Protein AF-0000000074474432 (afdb_homodimer)

Radius of gyration: 18.06 Å; Cα contacts (8 Å, |Δi|>4): 229; chains: 2; bounding box: 30×46×54 Å

InterPro domains:
  IPR006442 Type II toxin-antitoxin system, antitoxin Phd/YefM [PF02604] (1-73)
  IPR036165 YefM-like superfamily [SSF143120] (1-80)
  IPR051405 phD/YefM antitoxin [PTHR33713] (1-78)

Sequence (168 aa):
MDAITTNQAKSNLDGLVDQVIDNMQPTILCNENGNKAVLISLNEFSAWQETMYLLSNPVNSGRLIASIQSAESGKVFEKSLIEEMDAITTNQAKSNLDGLVDQVIDNMQPTILCNENGNKAVLISLNEFSAWQETMYLLSNPVNSGRLIASIQSAESGKVFEKSLIEE

Structure (mmCIF, N/CA/C/O backbone):
data_AF-0000000074474432-model_v1
#
loop_
_entity.id
_entity.type
_entity.pdbx_description
1 polymer Antitoxin
#
loop_
_atom_site.group_PDB
_atom_site.id
_atom_site.type_symbol
_atom_site.label_atom_id
_atom_site.label_alt_id
_atom_site.label_comp_id
_atom_site.label_asym_id
_atom_site.label_entity_id
_atom_site.label_seq_id
_atom_site.pdbx_PDB_ins_code
_atom_site.Cartn_x
_atom_site.Cartn_y
_atom_site.Cartn_z
_atom_site.occupancy
_atom_site.B_iso_or_equiv
_atom_site.auth_seq_id
_atom_site.auth_comp_id
_atom_site.auth_asym_id
_atom_site.auth_atom_id
_atom_site.pdbx_PDB_model_num
ATOM 1 N N . MET A 1 1 ? -2.443 -3.984 12.508 1 81.5 1 MET A N 1
ATOM 2 C CA . MET A 1 1 ? -2.371 -2.738 11.758 1 81.5 1 MET A CA 1
ATOM 3 C C . MET A 1 1 ? -2.971 -1.583 12.555 1 81.5 1 MET A C 1
ATOM 5 O O . MET A 1 1 ? -4.023 -1.735 13.18 1 81.5 1 MET A O 1
ATOM 9 N N . ASP A 1 2 ? -2.234 -0.417 12.688 1 89.62 2 ASP A N 1
ATOM 10 C CA . ASP A 1 2 ? -2.697 0.74 13.453 1 89.62 2 ASP A CA 1
ATOM 11 C C . ASP A 1 2 ? -3.562 1.655 12.586 1 89.62 2 ASP A C 1
ATOM 13 O O . ASP A 1 2 ? -3.398 1.703 11.367 1 89.62 2 ASP A O 1
ATOM 17 N N . ALA A 1 3 ? -4.551 2.254 13.312 1 95.56 3 ALA A N 1
ATOM 18 C CA . ALA A 1 3 ? -5.402 3.225 12.633 1 95.56 3 ALA A CA 1
ATOM 19 C C . ALA A 1 3 ? -5.379 4.574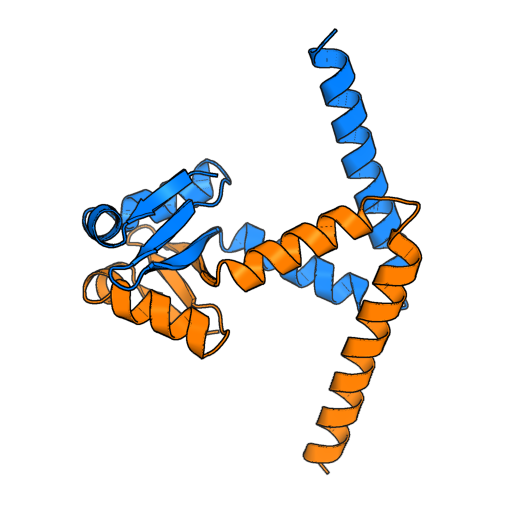 13.344 1 95.56 3 ALA A C 1
ATOM 21 O O . ALA A 1 3 ? -5.43 4.629 14.578 1 95.56 3 ALA A O 1
ATOM 22 N N . ILE A 1 4 ? -5.227 5.625 12.562 1 97 4 ILE A N 1
ATOM 23 C CA . ILE A 1 4 ? -5.258 6.973 13.125 1 97 4 ILE A CA 1
ATOM 24 C C . ILE A 1 4 ? -6.035 7.902 12.195 1 97 4 ILE A C 1
ATOM 26 O O . ILE A 1 4 ? -6.25 7.578 11.031 1 97 4 ILE A O 1
ATOM 30 N N . THR A 1 5 ? -6.504 8.984 12.773 1 97.62 5 THR A N 1
ATOM 31 C CA . THR A 1 5 ? -7.203 9.961 11.938 1 97.62 5 THR A CA 1
ATOM 32 C C . THR A 1 5 ? -6.207 10.844 11.195 1 97.62 5 THR A C 1
ATOM 34 O O . THR A 1 5 ? -5.062 11 11.633 1 97.62 5 THR A O 1
ATOM 37 N N . THR A 1 6 ? -6.676 11.406 10.148 1 97.62 6 THR A N 1
ATOM 38 C CA . THR A 1 6 ? -5.832 12.359 9.438 1 97.62 6 THR A CA 1
ATOM 39 C C . THR A 1 6 ? -5.469 13.531 10.336 1 97.62 6 THR A C 1
ATOM 41 O O . THR A 1 6 ? -4.352 14.047 10.273 1 97.62 6 THR A O 1
ATOM 44 N N . ASN A 1 7 ? -6.398 13.914 11.141 1 95.44 7 ASN A N 1
ATOM 45 C CA . ASN A 1 7 ? -6.137 15.016 12.062 1 95.44 7 ASN A CA 1
ATOM 46 C C . ASN A 1 7 ? -4.98 14.695 13 1 95.44 7 ASN A C 1
ATOM 48 O O . ASN A 1 7 ? -4.141 15.555 13.273 1 95.44 7 ASN A O 1
ATOM 52 N N . GLN A 1 8 ? -4.93 13.562 13.523 1 96.44 8 GLN A N 1
ATOM 53 C CA . GLN A 1 8 ? -3.834 13.117 14.383 1 96.44 8 GLN A CA 1
ATOM 54 C C . GLN A 1 8 ? -2.529 13.016 13.594 1 96.44 8 GLN A C 1
ATOM 56 O O . GLN A 1 8 ? -1.47 13.406 14.094 1 96.44 8 GLN A O 1
ATOM 61 N N . ALA A 1 9 ? -2.623 12.539 12.43 1 97.56 9 ALA A N 1
ATOM 62 C CA . ALA A 1 9 ? -1.439 12.312 11.609 1 97.56 9 ALA A CA 1
ATOM 63 C C . ALA A 1 9 ? -0.796 13.641 11.195 1 97.56 9 ALA A C 1
ATOM 65 O O . ALA A 1 9 ? 0.429 13.727 11.086 1 97.56 9 ALA A O 1
ATOM 66 N N . LYS A 1 10 ? -1.644 14.617 10.969 1 96.19 10 LYS A N 1
ATOM 67 C CA . LYS A 1 10 ? -1.164 15.914 10.5 1 96.19 10 LYS A CA 1
ATOM 68 C C . LYS A 1 10 ? -0.168 16.516 11.484 1 96.19 10 LYS A C 1
ATOM 70 O O . LYS A 1 10 ? 0.753 17.234 11.086 1 96.19 10 LYS A O 1
ATOM 75 N N . SER A 1 11 ? -0.355 16.219 12.656 1 94.56 11 SER A N 1
ATOM 76 C CA . SER A 1 11 ? 0.503 16.797 13.688 1 94.56 11 SER A CA 1
ATOM 77 C C . SER A 1 11 ? 1.932 16.266 13.57 1 94.56 11 SER A C 1
ATOM 79 O O . SER A 1 11 ? 2.879 16.953 13.984 1 94.56 11 SER A O 1
ATOM 81 N N . ASN A 1 12 ? 2.078 15.086 13.062 1 95.25 12 ASN A N 1
ATOM 82 C CA . ASN A 1 12 ? 3.41 14.516 12.898 1 95.25 12 ASN A CA 1
ATOM 83 C C . ASN A 1 12 ? 3.445 13.484 11.781 1 95.25 12 ASN A C 1
ATOM 85 O O . ASN A 1 12 ? 3.773 12.32 12.008 1 95.25 12 ASN A O 1
ATOM 89 N N . LEU A 1 13 ? 3.291 14.008 10.648 1 97.69 13 LEU A N 1
ATOM 90 C CA . LEU A 1 13 ? 3.285 13.133 9.477 1 97.69 13 LEU A CA 1
ATOM 91 C C . LEU A 1 13 ? 4.691 12.641 9.164 1 97.69 13 LEU A C 1
ATOM 93 O O . LEU A 1 13 ? 4.871 11.5 8.719 1 97.69 13 LEU A O 1
ATOM 97 N N . ASP A 1 14 ? 5.703 13.453 9.453 1 97.38 14 ASP A N 1
ATOM 98 C CA . ASP A 1 14 ? 7.09 13.055 9.242 1 97.38 14 ASP A CA 1
ATOM 99 C C . ASP A 1 14 ? 7.438 11.82 10.086 1 97.38 14 ASP A C 1
ATOM 101 O O . ASP A 1 14 ? 8.008 10.859 9.57 1 97.38 14 ASP A O 1
ATOM 105 N N . GLY A 1 15 ? 7.066 11.961 11.328 1 96.88 15 GLY A N 1
ATOM 106 C CA . GLY A 1 15 ? 7.32 10.844 12.234 1 96.88 15 GLY A CA 1
ATOM 107 C C . GLY A 1 15 ? 6.566 9.586 11.852 1 96.88 15 GLY A C 1
ATOM 108 O O . GLY A 1 15 ? 7.082 8.477 12.016 1 96.88 15 GLY A O 1
ATOM 109 N N . LEU A 1 16 ? 5.371 9.773 11.375 1 97.25 16 LEU A N 1
ATOM 110 C CA . LEU A 1 16 ? 4.562 8.633 10.961 1 97.25 16 LEU A CA 1
ATOM 111 C C . LEU A 1 16 ? 5.211 7.902 9.789 1 97.25 16 LEU A C 1
ATOM 113 O O . LEU A 1 16 ? 5.234 6.672 9.758 1 97.25 16 LEU A O 1
ATOM 117 N N . VAL A 1 17 ? 5.73 8.641 8.828 1 97.94 17 VAL A N 1
ATOM 118 C CA . VAL A 1 17 ? 6.438 8.055 7.691 1 97.94 17 VAL A CA 1
ATOM 119 C C . VAL A 1 17 ? 7.629 7.242 8.195 1 97.94 17 VAL A C 1
ATOM 121 O O . VAL A 1 17 ? 7.82 6.098 7.777 1 97.94 17 VAL A O 1
ATOM 124 N N . ASP A 1 18 ? 8.367 7.809 9.094 1 97.81 18 ASP A N 1
ATOM 125 C CA . ASP A 1 18 ? 9.5 7.086 9.68 1 97.81 18 ASP A CA 1
ATOM 126 C C . ASP A 1 18 ? 9.031 5.805 10.367 1 97.81 18 ASP A C 1
ATOM 128 O O . ASP A 1 18 ? 9.672 4.758 10.234 1 97.81 18 ASP A O 1
ATOM 132 N N . GLN A 1 19 ? 7.988 5.859 11.078 1 96.56 19 GLN A N 1
ATOM 133 C CA . GLN A 1 19 ? 7.469 4.738 11.859 1 96.56 19 GLN A CA 1
ATOM 134 C C . GLN A 1 19 ? 7.07 3.576 10.953 1 96.56 19 GLN A C 1
ATOM 136 O O . GLN A 1 19 ? 7.406 2.424 11.234 1 96.56 19 GLN A O 1
ATOM 141 N N . VAL A 1 20 ? 6.383 3.879 9.844 1 96.88 20 VAL A N 1
ATOM 142 C CA . VAL A 1 20 ? 5.906 2.812 8.969 1 96.88 20 VAL A CA 1
ATOM 143 C C . VAL A 1 20 ? 7.094 2.137 8.289 1 96.88 20 VAL A C 1
ATOM 145 O O . VAL A 1 20 ? 7.035 0.947 7.965 1 96.88 20 VAL A O 1
ATOM 148 N N . ILE A 1 21 ? 8.141 2.848 8.055 1 96.62 21 ILE A N 1
ATOM 149 C CA . ILE A 1 21 ? 9.336 2.303 7.422 1 96.62 21 ILE A CA 1
ATOM 150 C C . ILE A 1 21 ? 10.133 1.483 8.438 1 96.62 21 ILE A C 1
ATOM 152 O O . ILE A 1 21 ? 10.523 0.348 8.156 1 96.62 21 ILE A O 1
ATOM 156 N N . ASP A 1 22 ? 10.266 2.004 9.578 1 95.31 22 ASP A N 1
ATOM 157 C CA . ASP A 1 22 ? 11.086 1.378 10.609 1 95.31 22 ASP A CA 1
ATOM 158 C C . ASP A 1 22 ? 10.445 0.086 11.117 1 95.31 22 ASP A C 1
ATOM 160 O O . ASP A 1 22 ? 11.141 -0.917 11.312 1 95.31 22 ASP A O 1
ATOM 164 N N . ASN A 1 23 ? 9.164 0.151 11.336 1 92.69 23 ASN A N 1
ATOM 165 C CA . ASN A 1 23 ? 8.469 -1 11.906 1 92.69 23 ASN A CA 1
ATOM 166 C C . ASN A 1 23 ? 7.969 -1.945 10.82 1 92.69 23 ASN A C 1
ATOM 168 O O . ASN A 1 23 ? 7.461 -3.027 11.117 1 92.69 23 ASN A O 1
ATOM 172 N N . MET A 1 24 ? 8.094 -1.496 9.586 1 90.25 24 MET A N 1
ATOM 173 C CA . MET A 1 24 ? 7.613 -2.275 8.445 1 90.25 24 MET A CA 1
ATOM 174 C C . MET A 1 24 ? 6.16 -2.691 8.648 1 90.25 24 MET A C 1
ATOM 176 O O . MET A 1 24 ? 5.801 -3.848 8.414 1 90.25 24 MET A O 1
ATOM 180 N N . GLN A 1 25 ? 5.395 -1.781 9.258 1 93.06 25 GLN A N 1
ATOM 181 C CA . GLN A 1 25 ? 3.979 -2.021 9.516 1 93.06 25 GLN A CA 1
ATOM 182 C C . GLN A 1 25 ? 3.117 -0.902 8.938 1 93.06 25 GLN A C 1
ATOM 184 O O . GLN A 1 25 ? 3.338 0.274 9.234 1 93.06 25 GLN A O 1
ATOM 189 N N . PRO A 1 26 ? 2.098 -1.262 8.211 1 96.56 26 PRO A N 1
ATOM 190 C CA . PRO A 1 26 ? 1.212 -0.251 7.633 1 96.56 26 PRO A CA 1
ATOM 191 C C . PRO A 1 26 ? 0.345 0.445 8.68 1 96.56 26 PRO A C 1
ATOM 193 O O . PRO A 1 26 ? 0.051 -0.136 9.727 1 96.56 26 PRO A O 1
ATOM 196 N N . THR A 1 27 ? -0.025 1.693 8.367 1 97.81 27 THR A N 1
ATOM 197 C CA . THR A 1 27 ? -0.934 2.461 9.211 1 97.81 27 THR A CA 1
ATOM 198 C C . THR A 1 27 ? -2.145 2.934 8.414 1 97.81 27 THR A C 1
ATOM 200 O O . THR A 1 27 ? -1.998 3.449 7.305 1 97.81 27 THR A O 1
ATOM 203 N N . ILE A 1 28 ? -3.318 2.736 9 1 98.19 28 ILE A N 1
ATOM 204 C CA . ILE A 1 28 ? -4.543 3.189 8.344 1 98.19 28 ILE A CA 1
ATOM 205 C C . ILE A 1 28 ? -4.812 4.645 8.711 1 98.19 28 ILE A C 1
ATOM 207 O O . ILE A 1 28 ? -4.734 5.023 9.883 1 98.19 28 ILE A O 1
ATOM 211 N N . LEU A 1 29 ? -5.051 5.426 7.703 1 98.38 29 LEU A N 1
ATOM 212 C CA . LEU A 1 29 ? -5.445 6.816 7.883 1 98.38 29 LEU A CA 1
ATOM 213 C C . LEU A 1 29 ? -6.93 7.004 7.578 1 98.38 29 LEU A C 1
ATOM 215 O O . LEU A 1 29 ? -7.395 6.637 6.496 1 98.38 29 LEU A O 1
ATOM 219 N N . CYS A 1 30 ? -7.629 7.582 8.539 1 98.19 30 CYS A N 1
ATOM 220 C CA . CYS A 1 30 ? -9.047 7.871 8.383 1 98.19 30 CYS A CA 1
ATOM 221 C C . CYS A 1 30 ? -9.297 9.375 8.352 1 98.19 30 CYS A C 1
ATOM 223 O O . CYS A 1 30 ? -9 10.078 9.32 1 98.19 30 CYS A O 1
ATOM 225 N N . ASN A 1 31 ? -9.938 9.812 7.262 1 97.94 31 ASN A N 1
ATOM 226 C CA . ASN A 1 31 ? -10.164 11.258 7.199 1 97.94 31 ASN A CA 1
ATOM 227 C C . ASN A 1 31 ? -11.531 11.633 7.762 1 97.94 31 ASN A C 1
ATOM 229 O O . ASN A 1 31 ? -12.234 10.789 8.32 1 97.94 31 ASN A O 1
ATOM 233 N N . GLU A 1 32 ? -11.891 12.93 7.645 1 94.19 32 GLU A N 1
ATOM 234 C CA . GLU A 1 32 ? -13.102 13.461 8.258 1 94.19 32 GLU A CA 1
ATOM 235 C C . GLU A 1 32 ? -14.352 12.898 7.582 1 94.19 32 GLU A C 1
ATOM 237 O O . GLU A 1 32 ? -15.414 12.812 8.203 1 94.19 32 GLU A O 1
ATOM 242 N N . ASN A 1 33 ? -14.227 12.422 6.359 1 96.06 33 ASN A N 1
ATOM 243 C CA . ASN A 1 33 ? -15.359 11.898 5.602 1 96.06 33 ASN A CA 1
ATOM 244 C C . ASN A 1 33 ? -15.547 10.406 5.848 1 96.06 33 ASN A C 1
ATOM 246 O O . ASN A 1 33 ? -16.469 9.797 5.309 1 96.06 33 ASN A O 1
ATOM 250 N N . GLY A 1 34 ? -14.648 9.859 6.617 1 96.12 34 GLY A N 1
ATOM 251 C CA . GLY A 1 34 ? -14.734 8.438 6.91 1 96.12 34 GLY A CA 1
ATOM 252 C C . GLY A 1 34 ? -14.023 7.578 5.883 1 96.12 34 GLY A C 1
ATOM 253 O O . GLY A 1 34 ? -14.133 6.348 5.922 1 96.12 34 GLY A O 1
ATOM 254 N N . ASN A 1 35 ? -13.406 8.219 4.957 1 97.44 35 ASN A N 1
ATOM 255 C CA . ASN A 1 35 ? -12.625 7.477 3.973 1 97.44 35 ASN A CA 1
ATOM 256 C C . ASN A 1 35 ? -11.297 7 4.559 1 97.44 35 ASN A C 1
ATOM 258 O O . ASN A 1 35 ? -10.711 7.672 5.41 1 97.44 35 ASN A O 1
ATOM 262 N N . LYS A 1 36 ? -10.898 5.836 4.082 1 98.12 36 LYS A N 1
ATOM 263 C CA . LYS A 1 36 ? -9.727 5.211 4.676 1 98.12 36 LYS A CA 1
ATOM 264 C C . LYS A 1 36 ? -8.664 4.91 3.617 1 98.12 36 LYS A C 1
ATOM 266 O O . LYS A 1 36 ? -8.977 4.363 2.559 1 98.12 36 LYS A O 1
ATOM 271 N N . ALA A 1 37 ? -7.461 5.301 3.963 1 98.38 37 ALA A N 1
ATOM 272 C CA . ALA A 1 37 ? -6.273 4.988 3.172 1 98.38 37 ALA A CA 1
ATOM 273 C C . ALA A 1 37 ? -5.211 4.305 4.027 1 98.38 37 ALA A C 1
ATOM 275 O O . ALA A 1 37 ? -5.359 4.195 5.246 1 98.38 37 ALA A O 1
ATOM 276 N N . VAL A 1 38 ? -4.195 3.793 3.381 1 98.25 38 VAL A N 1
ATOM 277 C CA . VAL A 1 38 ? -3.125 3.086 4.078 1 98.25 38 VAL A CA 1
ATOM 278 C C . VAL A 1 38 ? -1.775 3.693 3.709 1 98.25 38 VAL A C 1
ATOM 280 O O . VAL A 1 38 ? -1.513 3.973 2.537 1 98.25 38 VAL A O 1
ATOM 283 N N . LEU A 1 39 ? -1.037 3.926 4.762 1 98.38 39 LEU A N 1
ATOM 284 C CA . LEU A 1 39 ? 0.341 4.375 4.598 1 98.38 39 LEU A CA 1
ATOM 285 C C . LEU A 1 39 ? 1.316 3.219 4.789 1 98.38 39 LEU A C 1
ATOM 287 O O . LEU A 1 39 ? 1.298 2.553 5.828 1 98.38 39 LEU A O 1
ATOM 291 N N . ILE A 1 40 ? 2.154 2.971 3.773 1 97.38 40 ILE A N 1
ATOM 292 C CA . ILE A 1 40 ? 3.109 1.868 3.799 1 97.38 40 ILE A CA 1
ATOM 293 C C . ILE A 1 40 ? 4.453 2.338 3.246 1 97.38 40 ILE A C 1
ATOM 295 O O . ILE A 1 40 ? 4.516 3.311 2.492 1 97.38 40 ILE A O 1
ATOM 299 N N . SER A 1 41 ? 5.535 1.658 3.646 1 97.62 41 SER A N 1
ATOM 300 C CA . SER A 1 41 ? 6.848 2.033 3.129 1 97.62 41 SER A CA 1
ATOM 301 C C . SER A 1 41 ? 6.914 1.863 1.616 1 97.62 41 SER A C 1
ATOM 303 O O . SER A 1 41 ? 6.359 0.907 1.068 1 97.62 41 SER A O 1
ATOM 305 N N . LEU A 1 42 ? 7.613 2.771 0.957 1 96.69 42 LEU A N 1
ATOM 306 C CA . LEU A 1 42 ? 7.777 2.668 -0.49 1 96.69 42 LEU A CA 1
ATOM 307 C C . LEU A 1 42 ? 8.445 1.353 -0.87 1 96.69 42 LEU A C 1
ATOM 309 O O . LEU A 1 42 ? 8.078 0.729 -1.867 1 96.69 42 LEU A O 1
ATOM 313 N N . ASN A 1 43 ? 9.422 0.954 -0.13 1 95.06 43 ASN A N 1
ATOM 314 C CA . ASN A 1 43 ? 10.125 -0.293 -0.406 1 95.06 43 ASN A CA 1
ATOM 315 C C . ASN A 1 43 ? 9.172 -1.488 -0.399 1 95.06 43 ASN A C 1
ATOM 317 O O . ASN A 1 43 ? 9.25 -2.348 -1.278 1 95.06 43 ASN A O 1
ATOM 321 N N . GLU A 1 44 ? 8.305 -1.542 0.583 1 92.12 44 GLU A N 1
ATOM 322 C CA . GLU A 1 44 ? 7.328 -2.623 0.666 1 92.12 44 GLU A CA 1
ATOM 323 C C . GLU A 1 44 ? 6.359 -2.578 -0.512 1 92.12 44 GLU A C 1
ATOM 325 O O . GLU A 1 44 ? 6.059 -3.611 -1.112 1 92.12 44 GLU A O 1
ATOM 330 N N . PHE A 1 45 ? 5.922 -1.399 -0.799 1 94.19 45 PHE A N 1
ATOM 331 C CA . PHE A 1 45 ? 5.008 -1.228 -1.921 1 94.19 45 PHE A CA 1
ATOM 332 C C . PHE A 1 45 ? 5.66 -1.669 -3.225 1 94.19 45 PHE A C 1
ATOM 334 O O . PHE A 1 45 ? 5.043 -2.373 -4.027 1 94.19 45 PHE A O 1
ATOM 341 N N . SER A 1 46 ? 6.906 -1.334 -3.471 1 93.88 46 SER A N 1
ATOM 342 C CA . SER A 1 46 ? 7.656 -1.689 -4.672 1 93.88 46 SER A CA 1
ATOM 343 C C . SER A 1 46 ? 7.863 -3.197 -4.766 1 93.88 46 SER A C 1
ATOM 345 O O . SER A 1 46 ? 7.781 -3.773 -5.855 1 93.88 46 SER A O 1
ATOM 347 N N . ALA A 1 47 ? 8.164 -3.801 -3.635 1 89.94 47 ALA A N 1
ATOM 348 C CA . ALA A 1 47 ? 8.328 -5.254 -3.596 1 89.94 47 ALA A CA 1
ATOM 349 C C . ALA A 1 47 ? 7.031 -5.957 -3.996 1 89.94 47 ALA A C 1
ATOM 351 O O . ALA A 1 47 ? 7.059 -6.938 -4.746 1 89.94 47 ALA A O 1
ATOM 352 N N . TRP A 1 48 ? 5.961 -5.355 -3.518 1 86.31 48 TRP A N 1
ATOM 353 C CA . TRP A 1 48 ? 4.648 -5.902 -3.854 1 86.31 48 TRP A CA 1
ATOM 354 C C . TRP A 1 48 ? 4.355 -5.738 -5.34 1 86.31 48 TRP A C 1
ATOM 356 O O . TRP A 1 48 ? 3.883 -6.672 -5.992 1 86.31 48 TRP A O 1
ATOM 366 N N . GLN A 1 49 ? 4.582 -4.613 -5.855 1 88.94 49 GLN A N 1
ATOM 367 C CA . GLN A 1 49 ? 4.363 -4.352 -7.273 1 88.94 49 GLN A CA 1
ATOM 368 C C . GLN A 1 49 ? 5.176 -5.305 -8.141 1 88.94 49 GLN A C 1
ATOM 370 O O . GLN A 1 49 ? 4.684 -5.805 -9.156 1 88.94 49 GLN A O 1
ATOM 375 N N . GLU A 1 50 ? 6.371 -5.562 -7.777 1 88.62 50 GLU A N 1
ATOM 376 C CA . GLU A 1 50 ? 7.238 -6.496 -8.492 1 88.62 50 GLU A CA 1
ATOM 377 C C . GLU A 1 50 ? 6.668 -7.91 -8.469 1 88.62 50 GLU A C 1
ATOM 379 O O . GLU A 1 50 ? 6.68 -8.609 -9.484 1 88.62 50 GLU A O 1
ATOM 384 N N . THR A 1 51 ? 6.191 -8.211 -7.277 1 85.38 51 THR A N 1
ATOM 385 C CA . THR A 1 51 ? 5.594 -9.531 -7.129 1 85.38 51 THR A CA 1
ATOM 386 C C . THR A 1 51 ? 4.387 -9.688 -8.055 1 85.38 51 THR A C 1
ATOM 388 O O . THR A 1 51 ? 4.262 -10.688 -8.758 1 85.38 51 THR A O 1
ATOM 391 N N . MET A 1 52 ? 3.596 -8.695 -8.109 1 84 52 MET A N 1
ATOM 392 C CA . MET A 1 52 ? 2.408 -8.742 -8.961 1 84 52 MET A CA 1
ATOM 393 C C . MET A 1 52 ? 2.795 -8.805 -10.43 1 84 52 MET A C 1
ATOM 395 O O . MET A 1 52 ? 2.17 -9.523 -11.211 1 84 52 MET A O 1
ATOM 399 N N . TYR A 1 53 ? 3.775 -8.047 -10.742 1 84.56 53 TYR A N 1
ATOM 400 C CA . TYR A 1 53 ? 4.27 -8.039 -12.109 1 84.56 53 TYR A CA 1
ATOM 401 C C . TYR A 1 53 ? 4.793 -9.414 -12.508 1 84.56 53 TYR A C 1
ATOM 403 O O . TYR A 1 53 ? 4.477 -9.922 -13.586 1 84.56 53 TYR A O 1
ATOM 411 N N . LEU A 1 54 ? 5.566 -10 -11.633 1 84.56 54 LEU A N 1
ATOM 412 C CA . LEU A 1 54 ? 6.156 -11.312 -11.883 1 84.56 54 LEU A CA 1
ATOM 413 C C . LEU A 1 54 ? 5.074 -12.383 -11.984 1 84.56 54 LEU A C 1
ATOM 415 O O . LEU A 1 54 ? 5.18 -13.297 -12.805 1 84.56 54 LEU A O 1
ATOM 419 N N . LEU A 1 55 ? 4.07 -12.25 -11.172 1 83.62 55 LEU A N 1
ATOM 420 C CA . LEU A 1 55 ? 2.979 -13.219 -11.164 1 83.62 55 LEU A CA 1
ATOM 421 C C . LEU A 1 55 ? 2.152 -13.109 -12.445 1 83.62 55 LEU A C 1
ATOM 423 O O . LEU A 1 55 ? 1.53 -14.086 -12.875 1 83.62 55 LEU A O 1
ATOM 427 N N . SER A 1 56 ? 2.064 -11.961 -12.984 1 81.88 56 SER A N 1
ATOM 428 C CA . SER A 1 56 ? 1.295 -11.719 -14.203 1 81.88 56 SER A CA 1
ATOM 429 C C . SER A 1 56 ? 2.014 -12.266 -15.43 1 81.88 56 SER A C 1
ATOM 431 O O . SER A 1 56 ? 1.397 -12.461 -16.484 1 81.88 56 SER A O 1
ATOM 433 N N . ASN A 1 57 ? 3.35 -12.43 -15.312 1 79.88 57 ASN A N 1
ATOM 434 C CA . ASN A 1 57 ? 4.16 -12.992 -16.391 1 79.88 57 ASN A CA 1
ATOM 435 C C . ASN A 1 57 ? 4.164 -14.516 -16.359 1 79.88 57 ASN A C 1
ATOM 437 O O . ASN A 1 57 ? 4.605 -15.117 -15.367 1 79.88 57 ASN A O 1
ATOM 441 N N . PRO A 1 58 ? 3.68 -15.148 -17.406 1 75.5 58 PRO A N 1
ATOM 442 C CA . PRO A 1 58 ? 3.521 -16.609 -17.375 1 75.5 58 PRO A CA 1
ATOM 443 C C . PRO A 1 58 ? 4.852 -17.344 -17.219 1 75.5 58 PRO A C 1
ATOM 445 O O . PRO A 1 58 ? 4.887 -18.438 -16.656 1 75.5 58 PRO A O 1
ATOM 448 N N . VAL A 1 59 ? 5.859 -16.734 -17.719 1 75.81 59 VAL A N 1
ATOM 449 C CA . VAL A 1 59 ? 7.148 -17.422 -17.688 1 75.81 59 VAL A CA 1
ATOM 450 C C . VAL A 1 59 ? 7.688 -17.422 -16.25 1 75.81 59 VAL A C 1
ATOM 452 O O . VAL A 1 59 ? 8.242 -18.422 -15.797 1 75.81 59 VAL A O 1
ATOM 455 N N . ASN A 1 60 ? 7.445 -16.438 -15.5 1 77.19 60 ASN A N 1
ATOM 456 C CA . ASN A 1 60 ? 8.07 -16.25 -14.195 1 77.19 60 ASN A CA 1
ATOM 457 C C . ASN A 1 60 ? 7.133 -16.641 -13.062 1 77.19 60 ASN A C 1
ATOM 459 O O . ASN A 1 60 ? 7.574 -16.875 -11.938 1 77.19 60 ASN A O 1
ATOM 463 N N . SER A 1 61 ? 5.953 -16.828 -13.336 1 80.06 61 SER A N 1
ATOM 464 C CA . SER A 1 61 ? 4.941 -16.906 -12.289 1 80.06 61 SER A CA 1
ATOM 465 C C . SER A 1 61 ? 5.074 -18.203 -11.492 1 80.06 61 SER A C 1
ATOM 467 O O . SER A 1 61 ? 4.93 -18.219 -10.273 1 80.06 61 SER A O 1
ATOM 469 N N . GLY A 1 62 ? 5.406 -19.234 -12.078 1 74.88 62 GLY A N 1
ATOM 470 C CA . GLY A 1 62 ? 5.512 -20.516 -11.398 1 74.88 62 GLY A CA 1
ATOM 471 C C . GLY A 1 62 ? 6.559 -20.516 -10.297 1 74.88 62 GLY A C 1
ATOM 472 O O . GLY A 1 62 ? 6.285 -20.938 -9.172 1 74.88 62 GLY A O 1
ATOM 473 N N . ARG A 1 63 ? 7.672 -20.062 -10.602 1 77.88 63 ARG A N 1
ATOM 474 C CA . ARG A 1 63 ? 8.773 -20.031 -9.648 1 77.88 63 ARG A CA 1
ATOM 475 C C . ARG A 1 63 ? 8.453 -19.109 -8.477 1 77.88 63 ARG A C 1
ATOM 477 O O . ARG A 1 63 ? 8.75 -19.422 -7.324 1 77.88 63 ARG A O 1
ATOM 484 N N . LEU A 1 64 ? 7.867 -18.016 -8.758 1 80.25 64 LEU A N 1
ATOM 485 C CA . LEU A 1 64 ? 7.543 -17.031 -7.742 1 80.25 64 LEU A CA 1
ATOM 486 C C . LEU A 1 64 ? 6.496 -17.562 -6.77 1 80.25 64 LEU A C 1
ATOM 488 O O . LEU A 1 64 ? 6.609 -17.375 -5.559 1 80.25 64 LEU A O 1
ATOM 492 N N . ILE A 1 65 ? 5.656 -18.281 -7.312 1 77.31 65 ILE A N 1
ATOM 493 C CA . ILE A 1 65 ? 4.598 -18.844 -6.488 1 77.31 65 ILE A CA 1
ATOM 494 C C . ILE A 1 65 ? 5.191 -19.859 -5.508 1 77.31 65 ILE A C 1
ATOM 496 O O . ILE A 1 65 ? 4.848 -19.859 -4.324 1 77.31 65 ILE A O 1
ATOM 500 N N . ALA A 1 66 ? 6.043 -20.641 -6.051 1 78.19 66 ALA A N 1
ATOM 501 C CA . ALA A 1 66 ? 6.699 -21.625 -5.199 1 78.19 66 ALA A CA 1
ATOM 502 C C . ALA A 1 66 ? 7.477 -20.953 -4.074 1 78.19 66 ALA A C 1
ATOM 504 O O . ALA A 1 66 ? 7.484 -21.438 -2.939 1 78.19 66 ALA A O 1
ATOM 505 N N . SER A 1 67 ? 8.07 -19.875 -4.418 1 82 67 SER A N 1
ATOM 506 C CA . SER A 1 67 ? 8.844 -19.141 -3.432 1 82 67 SER A CA 1
ATOM 507 C C . SER A 1 67 ? 7.945 -18.547 -2.348 1 82 67 SER A C 1
ATOM 509 O O . SER A 1 67 ? 8.289 -18.578 -1.165 1 82 67 SER A O 1
ATOM 511 N N . ILE A 1 68 ? 6.84 -18.078 -2.74 1 78.81 68 ILE A N 1
ATOM 512 C CA . ILE A 1 68 ? 5.887 -17.469 -1.82 1 78.81 68 ILE A CA 1
ATOM 513 C C . ILE A 1 68 ? 5.309 -18.531 -0.893 1 78.81 68 ILE A C 1
ATOM 515 O O . ILE A 1 68 ? 5.215 -18.328 0.319 1 78.81 68 ILE A O 1
ATOM 519 N N . GLN A 1 69 ? 5.023 -19.641 -1.421 1 79.25 69 GLN A N 1
ATOM 520 C CA . GLN A 1 69 ? 4.477 -20.75 -0.643 1 79.25 69 GLN A CA 1
ATOM 521 C C . GLN A 1 69 ? 5.5 -21.281 0.36 1 79.25 69 GLN A C 1
ATOM 523 O O . GLN A 1 69 ? 5.156 -21.594 1.499 1 79.25 69 GLN A O 1
ATOM 528 N N . SER A 1 70 ? 6.68 -21.328 -0.092 1 80.38 70 SER A N 1
ATOM 529 C CA . SER A 1 70 ? 7.75 -21.797 0.78 1 80.38 70 SER A CA 1
ATOM 530 C C . SER A 1 70 ? 7.984 -20.828 1.937 1 80.38 70 SER A C 1
ATOM 532 O O . SER A 1 70 ? 8.156 -21.25 3.082 1 80.38 70 SER A O 1
ATOM 534 N N . ALA A 1 71 ? 8.008 -19.609 1.59 1 76.69 71 ALA A N 1
ATOM 535 C CA . ALA A 1 71 ? 8.211 -18.594 2.609 1 76.69 71 ALA A CA 1
ATOM 536 C C . ALA A 1 71 ? 7.102 -18.625 3.654 1 76.69 71 ALA A C 1
ATOM 538 O O . ALA A 1 71 ? 7.363 -18.5 4.852 1 76.69 71 ALA A O 1
ATOM 539 N N . GLU A 1 72 ? 5.922 -18.766 3.229 1 74.81 72 GLU A N 1
ATOM 540 C CA . GLU A 1 72 ? 4.781 -18.797 4.137 1 74.81 72 GLU A CA 1
ATOM 541 C C . GLU A 1 72 ? 4.766 -20.062 4.973 1 74.81 72 GLU A C 1
ATOM 543 O O . GLU A 1 72 ? 4.398 -20.047 6.148 1 74.81 72 GLU A O 1
ATOM 548 N N . SER A 1 73 ? 5.047 -21.078 4.312 1 74.19 73 SER A N 1
ATOM 549 C CA . SER A 1 73 ? 5.148 -22.344 5.035 1 74.19 73 SER A CA 1
ATOM 550 C C . SER A 1 73 ? 6.25 -22.281 6.09 1 74.19 73 SER A C 1
ATOM 552 O O . SER A 1 73 ? 6.09 -22.828 7.188 1 74.19 73 SER A O 1
ATOM 554 N N . GLY A 1 74 ? 7.262 -21.656 5.676 1 68.75 74 GLY A N 1
ATOM 555 C CA . GLY A 1 74 ? 8.336 -21.469 6.633 1 68.75 74 GLY A CA 1
ATOM 556 C C . GLY A 1 74 ? 7.949 -20.609 7.816 1 68.75 74 GLY A C 1
ATOM 557 O O . GLY A 1 74 ? 8.336 -20.891 8.953 1 68.75 74 GLY A O 1
ATOM 558 N N . LYS A 1 75 ? 7.215 -19.641 7.5 1 66.38 75 LYS A N 1
ATOM 559 C CA . LYS A 1 75 ? 6.738 -18.781 8.578 1 66.38 75 LYS A CA 1
ATOM 560 C C . LYS A 1 75 ? 5.801 -19.547 9.508 1 66.38 75 LYS A C 1
ATOM 562 O O . LYS A 1 75 ? 5.859 -19.375 10.734 1 66.38 75 LYS A O 1
ATOM 567 N N . VAL A 1 76 ? 4.926 -20.359 8.906 1 63.81 76 VAL A N 1
ATOM 568 C CA . VAL A 1 76 ? 4.016 -21.188 9.688 1 63.81 76 VAL A CA 1
ATOM 569 C C . VAL A 1 76 ? 4.82 -22.156 10.547 1 63.81 76 VAL A C 1
ATOM 571 O O . VAL A 1 76 ? 4.508 -22.359 11.727 1 63.81 76 VAL A O 1
ATOM 574 N N . PHE A 1 77 ? 5.793 -22.656 9.93 1 64.81 77 PHE A N 1
ATOM 575 C CA . PHE A 1 77 ? 6.652 -23.578 10.656 1 64.81 77 PHE A CA 1
ATOM 576 C C . PHE A 1 77 ? 7.375 -22.875 11.797 1 64.81 77 PHE A C 1
ATOM 578 O O . PHE A 1 77 ? 7.473 -23.406 12.898 1 64.81 77 PHE A O 1
ATOM 585 N N . GLU A 1 78 ? 7.891 -21.781 11.57 1 63.38 78 GLU A N 1
ATOM 586 C CA . GLU A 1 78 ? 8.594 -21 12.586 1 63.38 78 GLU A CA 1
ATOM 587 C C . GLU A 1 78 ? 7.652 -20.594 13.719 1 63.38 78 GLU A C 1
ATOM 589 O O . GLU A 1 78 ? 8.023 -20.641 14.891 1 63.38 78 GLU A O 1
ATOM 594 N N . LYS A 1 79 ? 6.508 -20.156 13.375 1 63.91 79 LYS A N 1
ATOM 595 C CA . LYS A 1 79 ? 5.512 -19.781 14.367 1 63.91 79 LYS A CA 1
ATOM 596 C C . LYS A 1 79 ? 5.105 -20.969 15.234 1 63.91 79 LYS A C 1
ATOM 598 O O . LYS A 1 79 ? 4.887 -20.812 16.438 1 63.91 79 LYS A O 1
ATOM 603 N N . SER A 1 80 ? 4.902 -22.078 14.688 1 68.75 80 SER A N 1
ATOM 604 C CA . SER A 1 80 ? 4.559 -23.312 15.375 1 68.75 80 SER A CA 1
ATOM 605 C C . SER A 1 80 ? 5.648 -23.719 16.375 1 68.75 80 SER A C 1
ATOM 607 O O . SER A 1 80 ? 5.352 -24.219 17.453 1 68.75 80 SER A O 1
ATOM 609 N N . LEU A 1 81 ? 6.824 -23.422 16.125 1 70.25 81 LEU A N 1
ATOM 610 C CA . LEU A 1 81 ? 7.938 -23.75 17 1 70.25 81 LEU A CA 1
ATOM 611 C C . LEU A 1 81 ? 7.98 -22.797 18.203 1 70.25 81 LEU A C 1
ATOM 613 O O . LEU A 1 81 ? 8.414 -23.188 19.281 1 70.25 81 LEU A O 1
ATOM 617 N N . ILE A 1 82 ? 7.52 -21.562 17.953 1 66.12 82 ILE A N 1
ATOM 618 C CA . ILE A 1 82 ? 7.547 -20.594 19.047 1 66.12 82 ILE A CA 1
ATOM 619 C C . ILE A 1 82 ? 6.379 -20.844 19.984 1 66.12 82 ILE A C 1
ATOM 621 O O . ILE A 1 82 ? 6.484 -20.609 21.188 1 66.12 82 ILE A O 1
ATOM 625 N N . GLU A 1 83 ? 5.211 -21.141 19.469 1 60.94 83 GLU A N 1
ATOM 626 C CA . GLU A 1 83 ? 4.043 -21.391 20.297 1 60.94 83 GLU A CA 1
ATOM 627 C C . GLU A 1 83 ? 4.188 -22.703 21.062 1 60.94 83 GLU A C 1
ATOM 629 O O . GLU A 1 83 ? 3.459 -22.938 22.031 1 60.94 83 GLU A O 1
ATOM 634 N N . GLU A 1 84 ? 5.152 -23.484 20.734 1 51.28 84 GLU A N 1
ATOM 635 C CA . GLU A 1 84 ? 5.445 -24.641 21.578 1 51.28 84 GLU A CA 1
ATOM 636 C C . GLU A 1 84 ? 6.457 -24.297 22.656 1 51.28 84 GLU A C 1
ATOM 638 O O . GLU A 1 84 ? 7.273 -23.391 22.484 1 51.28 84 GLU A O 1
ATOM 643 N N . MET B 1 1 ? 2.617 7.602 -10.961 1 81.31 1 MET B N 1
ATOM 644 C CA . MET B 1 1 ? 2.492 7.773 -9.516 1 81.31 1 MET B CA 1
ATOM 645 C C . MET B 1 1 ? 2.975 9.156 -9.086 1 81.31 1 MET B C 1
ATOM 647 O O . MET B 1 1 ? 4 9.633 -9.57 1 81.31 1 MET B O 1
ATOM 651 N N . ASP B 1 2 ? 2.156 9.922 -8.281 1 89.69 2 ASP B N 1
ATOM 652 C CA . ASP B 1 2 ? 2.504 11.266 -7.828 1 89.69 2 ASP B CA 1
ATOM 653 C C . ASP B 1 2 ? 3.332 11.219 -6.547 1 89.69 2 ASP B C 1
ATOM 655 O O . ASP B 1 2 ? 3.209 10.281 -5.758 1 89.69 2 ASP B O 1
ATOM 659 N N . ALA B 1 3 ? 4.238 12.234 -6.492 1 95.56 3 ALA B N 1
ATOM 660 C CA . ALA B 1 3 ? 5.047 12.359 -5.285 1 95.56 3 ALA B CA 1
ATOM 661 C C . ALA B 1 3 ? 4.902 13.75 -4.672 1 95.56 3 ALA B C 1
ATOM 663 O O . ALA B 1 3 ? 4.898 14.758 -5.391 1 95.56 3 ALA B O 1
ATOM 664 N N . ILE B 1 4 ? 4.707 13.781 -3.361 1 97.06 4 ILE B N 1
ATOM 665 C CA . ILE B 1 4 ? 4.625 15.062 -2.656 1 97.06 4 ILE B CA 1
ATOM 666 C C . ILE B 1 4 ? 5.363 14.961 -1.323 1 97.06 4 ILE B C 1
ATOM 668 O O . ILE B 1 4 ? 5.645 13.859 -0.843 1 97.06 4 ILE B O 1
ATOM 672 N N . THR B 1 5 ? 5.723 16.109 -0.816 1 97.69 5 THR B N 1
ATOM 673 C CA . THR B 1 5 ? 6.375 16.109 0.489 1 97.69 5 THR B CA 1
ATOM 674 C C . THR B 1 5 ? 5.344 16.016 1.609 1 97.69 5 THR B C 1
ATOM 676 O O . THR B 1 5 ? 4.18 16.359 1.421 1 97.69 5 THR B O 1
ATOM 679 N N . THR B 1 6 ? 5.812 15.562 2.717 1 97.62 6 THR B N 1
ATOM 680 C CA . THR B 1 6 ? 4.93 15.531 3.877 1 97.62 6 THR B CA 1
ATOM 681 C C . THR B 1 6 ? 4.449 16.938 4.227 1 97.62 6 THR B C 1
ATOM 683 O O . THR B 1 6 ? 3.297 17.125 4.629 1 97.62 6 THR B O 1
ATOM 686 N N . ASN B 1 7 ? 5.316 17.859 4.059 1 95.44 7 ASN B N 1
ATOM 687 C CA . ASN B 1 7 ? 4.941 19.25 4.34 1 95.44 7 ASN B CA 1
ATOM 688 C C . ASN B 1 7 ? 3.779 19.703 3.463 1 95.44 7 ASN B C 1
ATOM 690 O O . ASN B 1 7 ? 2.869 20.391 3.936 1 95.44 7 ASN B O 1
ATOM 694 N N . GLN B 1 8 ? 3.795 19.406 2.246 1 96.44 8 GLN B N 1
ATOM 695 C CA . GLN B 1 8 ? 2.703 19.719 1.327 1 96.44 8 GLN B CA 1
ATOM 696 C C . GLN B 1 8 ? 1.439 18.953 1.694 1 96.44 8 GLN B C 1
ATOM 698 O O . GLN B 1 8 ? 0.336 19.5 1.65 1 96.44 8 GLN B O 1
ATOM 703 N N . ALA B 1 9 ? 1.6 17.75 2.049 1 97.5 9 ALA B N 1
ATOM 704 C CA . ALA B 1 9 ? 0.469 16.875 2.348 1 97.5 9 ALA B CA 1
ATOM 705 C C . ALA B 1 9 ? -0.253 17.328 3.613 1 97.5 9 ALA B C 1
ATOM 707 O O . ALA B 1 9 ? -1.477 17.203 3.715 1 97.5 9 ALA B O 1
ATOM 708 N N . LYS B 1 10 ? 0.533 17.812 4.562 1 96.19 10 LYS B N 1
ATOM 709 C CA . LYS B 1 10 ? -0.022 18.219 5.852 1 96.19 10 LYS B CA 1
ATOM 710 C C . LYS B 1 10 ? -1.09 19.297 5.68 1 96.19 10 LYS B C 1
ATOM 712 O O . LYS B 1 10 ? -2.043 19.359 6.457 1 96.19 10 LYS B O 1
ATOM 717 N N . SER B 1 11 ? -0.919 20.047 4.719 1 94.56 11 SER B N 1
ATOM 718 C CA . SER B 1 11 ? -1.853 21.141 4.496 1 94.56 11 SER B CA 1
ATOM 719 C C . SER B 1 11 ? -3.234 20.625 4.109 1 94.56 11 SER B C 1
ATOM 721 O O . SER B 1 11 ? -4.242 21.297 4.348 1 94.56 11 SER B O 1
ATOM 723 N N . ASN B 1 12 ? -3.279 19.469 3.496 1 95.12 12 ASN B N 1
ATOM 724 C CA . ASN B 1 12 ? -4.559 18.906 3.1 1 95.12 12 ASN B CA 1
ATOM 725 C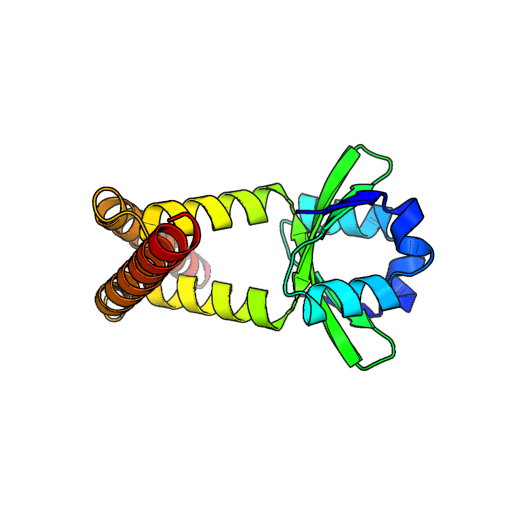 C . ASN B 1 12 ? -4.484 17.375 2.992 1 95.12 12 ASN B C 1
ATOM 727 O O . ASN B 1 12 ? -4.734 16.812 1.927 1 95.12 12 ASN B O 1
ATOM 731 N N . LEU B 1 13 ? -4.328 16.844 4.117 1 97.69 13 LEU B N 1
ATOM 732 C CA . LEU B 1 13 ? -4.219 15.383 4.16 1 97.69 13 LEU B CA 1
ATOM 733 C C . LEU B 1 13 ? -5.574 14.727 3.92 1 97.69 13 LEU B C 1
ATOM 735 O O . LEU B 1 13 ? -5.652 13.664 3.303 1 97.69 13 LEU B O 1
ATOM 739 N N . ASP B 1 14 ? -6.652 15.383 4.34 1 97.38 14 ASP B N 1
ATOM 740 C CA . ASP B 1 14 ? -8 14.867 4.102 1 97.38 14 ASP B CA 1
ATOM 741 C C . ASP B 1 14 ? -8.289 14.742 2.607 1 97.38 14 ASP B C 1
ATOM 743 O O . ASP B 1 14 ? -8.766 13.703 2.148 1 97.38 14 ASP B O 1
ATOM 747 N N . GLY B 1 15 ? -7.977 15.828 1.965 1 96.88 15 GLY B N 1
ATOM 748 C CA . GLY B 1 15 ? -8.18 15.828 0.524 1 96.88 15 GLY B CA 1
ATOM 749 C C . GLY B 1 15 ? -7.328 14.805 -0.201 1 96.88 15 GLY B C 1
ATOM 750 O O . GLY B 1 15 ? -7.77 14.211 -1.188 1 96.88 15 GLY B O 1
ATOM 751 N N . LEU B 1 16 ? -6.125 14.633 0.264 1 97.25 16 LEU B N 1
ATOM 752 C CA . LEU B 1 16 ? -5.227 13.664 -0.344 1 97.25 16 LEU B CA 1
ATOM 753 C C . LEU B 1 16 ? -5.781 12.25 -0.21 1 97.25 16 LEU B C 1
ATOM 755 O O . LEU B 1 16 ? -5.715 11.461 -1.155 1 97.25 16 LEU B O 1
ATOM 759 N N . VAL B 1 17 ? -6.316 11.914 0.95 1 97.94 17 VAL B N 1
ATOM 760 C CA . VAL B 1 17 ? -6.941 10.609 1.167 1 97.94 17 VAL B CA 1
ATOM 761 C C . VAL B 1 17 ? -8.086 10.414 0.177 1 97.94 17 VAL B C 1
ATOM 763 O O . VAL B 1 17 ? -8.188 9.367 -0.471 1 97.94 17 VAL B O 1
ATOM 766 N N . ASP B 1 18 ? -8.898 11.422 0.033 1 97.81 18 ASP B N 1
ATOM 767 C CA . ASP B 1 18 ? -9.992 11.344 -0.932 1 97.81 18 ASP B CA 1
ATOM 768 C C . ASP B 1 18 ? -9.461 11.133 -2.348 1 97.81 18 ASP B C 1
ATOM 770 O O . ASP B 1 18 ? -10.023 10.344 -3.111 1 97.81 18 ASP B O 1
ATOM 774 N N . GLN B 1 19 ? -8.445 11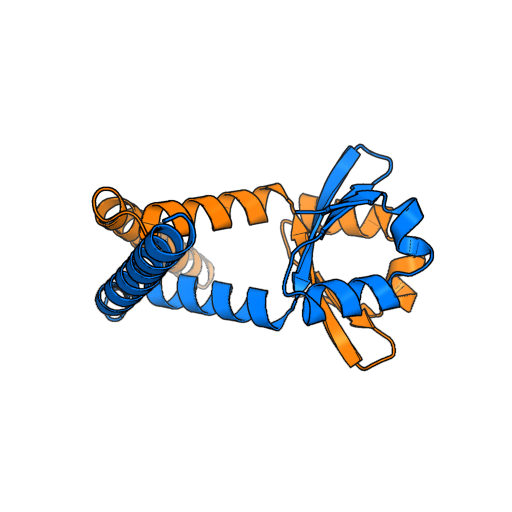.805 -2.707 1 96.56 19 GLN B N 1
ATOM 775 C CA . GLN B 1 19 ? -7.879 11.773 -4.051 1 96.56 19 GLN B CA 1
ATOM 776 C C . GLN B 1 19 ? -7.367 10.375 -4.391 1 96.56 19 GLN B C 1
ATOM 778 O O . GLN B 1 19 ? -7.629 9.859 -5.484 1 96.56 19 GLN B O 1
ATOM 783 N N . VAL B 1 20 ? -6.668 9.727 -3.438 1 96.88 20 VAL B N 1
ATOM 784 C CA . VAL B 1 20 ? -6.086 8.422 -3.719 1 96.88 20 VAL B CA 1
ATOM 785 C C . VAL B 1 20 ? -7.195 7.379 -3.865 1 96.88 20 VAL B C 1
ATOM 787 O O . VAL B 1 20 ? -7.047 6.402 -4.602 1 96.88 20 VAL B O 1
ATOM 790 N N . ILE B 1 21 ? -8.281 7.559 -3.203 1 96.62 21 ILE B N 1
ATOM 791 C CA . ILE B 1 21 ? -9.414 6.641 -3.281 1 96.62 21 ILE B CA 1
ATOM 792 C C . ILE B 1 21 ? -10.18 6.875 -4.582 1 96.62 21 ILE B C 1
ATOM 794 O O . ILE B 1 21 ? -10.477 5.926 -5.312 1 96.62 21 ILE B O 1
ATOM 798 N N . ASP B 1 22 ? -10.391 8.078 -4.887 1 95.31 22 ASP B N 1
ATOM 799 C CA . ASP B 1 22 ? -11.203 8.445 -6.047 1 95.31 22 ASP B CA 1
ATOM 800 C C . ASP B 1 22 ? -10.492 8.086 -7.348 1 95.31 22 ASP B C 1
ATOM 802 O O . ASP B 1 22 ? -11.109 7.57 -8.281 1 95.31 22 ASP B O 1
ATOM 806 N N . ASN B 1 23 ? -9.219 8.398 -7.387 1 92.56 23 ASN B N 1
ATOM 807 C CA . ASN B 1 23 ? -8.461 8.188 -8.617 1 92.56 23 ASN B CA 1
ATOM 808 C C . ASN B 1 23 ? -7.859 6.785 -8.664 1 92.56 23 ASN B C 1
ATOM 810 O O . ASN B 1 23 ? -7.285 6.387 -9.68 1 92.56 23 ASN B O 1
ATOM 814 N N . MET B 1 24 ? -7.969 6.082 -7.555 1 90.19 24 MET B N 1
ATOM 815 C CA . MET B 1 24 ? -7.391 4.746 -7.445 1 90.19 24 MET B CA 1
ATOM 816 C C . MET B 1 24 ? -5.922 4.75 -7.852 1 90.19 24 MET B C 1
ATOM 818 O O . MET B 1 24 ? -5.477 3.881 -8.602 1 90.19 24 MET B O 1
ATOM 822 N N . GLN B 1 25 ? -5.246 5.84 -7.488 1 93.19 25 GLN B N 1
ATOM 823 C CA . GLN B 1 25 ? -3.824 5.992 -7.781 1 93.19 25 GLN B CA 1
ATOM 824 C C . GLN B 1 25 ? -3.027 6.293 -6.516 1 93.19 25 GLN B C 1
ATOM 826 O O . GLN B 1 25 ? -3.35 7.23 -5.781 1 93.19 25 GLN B O 1
ATOM 831 N N . PRO B 1 26 ? -1.954 5.586 -6.312 1 96.56 26 PRO B N 1
ATOM 832 C CA . PRO B 1 26 ? -1.123 5.82 -5.133 1 96.56 26 PRO B CA 1
ATOM 833 C C . PRO B 1 26 ? -0.35 7.137 -5.203 1 96.56 26 PRO B C 1
ATOM 835 O O . PRO B 1 26 ? -0.053 7.621 -6.297 1 96.56 26 PRO B O 1
ATOM 838 N N . THR B 1 27 ? -0.057 7.699 -4.02 1 97.75 27 THR B N 1
ATOM 839 C CA . THR B 1 27 ? 0.764 8.898 -3.906 1 97.75 27 THR B CA 1
ATOM 840 C C . THR B 1 27 ? 1.963 8.648 -2.996 1 97.75 27 THR B C 1
ATOM 842 O O . THR B 1 27 ? 1.819 8.086 -1.911 1 97.75 27 THR B O 1
ATOM 845 N N . ILE B 1 28 ? 3.121 9.07 -3.479 1 98.19 28 ILE B N 1
ATOM 846 C CA . ILE B 1 28 ? 4.332 8.93 -2.678 1 98.19 28 ILE B CA 1
ATOM 847 C C . ILE B 1 28 ? 4.488 10.133 -1.754 1 98.19 28 ILE B C 1
ATOM 849 O O . ILE B 1 28 ? 4.34 11.281 -2.188 1 98.19 28 ILE B O 1
ATOM 853 N N . LEU B 1 29 ? 4.707 9.836 -0.504 1 98.31 29 LEU B N 1
ATOM 854 C CA . LEU B 1 29 ? 4.996 10.859 0.489 1 98.31 29 LEU B CA 1
ATOM 855 C C . LEU B 1 29 ? 6.473 10.844 0.877 1 98.31 29 LEU B C 1
ATOM 857 O O . LEU B 1 29 ? 7 9.805 1.276 1 98.31 29 LEU B O 1
ATOM 861 N N . CYS B 1 30 ? 7.094 12 0.76 1 98.19 30 CYS B N 1
ATOM 862 C CA . CYS B 1 30 ? 8.492 12.164 1.132 1 98.19 30 CYS B CA 1
ATOM 863 C C . CYS B 1 30 ? 8.633 1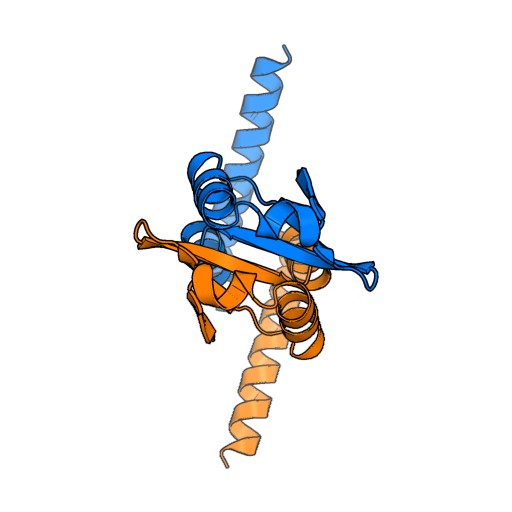3.078 2.34 1 98.19 30 CYS B C 1
ATOM 865 O O . CYS B 1 30 ? 8.25 14.25 2.283 1 98.19 30 CYS B O 1
ATOM 867 N N . ASN B 1 31 ? 9.266 12.539 3.385 1 97.94 31 ASN B N 1
ATOM 868 C CA . ASN B 1 31 ? 9.391 13.391 4.562 1 97.94 31 ASN B CA 1
ATOM 869 C C . ASN B 1 31 ? 10.703 14.164 4.559 1 97.94 31 ASN B C 1
ATOM 871 O O . ASN B 1 31 ? 11.453 14.125 3.58 1 97.94 31 ASN B O 1
ATOM 875 N N . GLU B 1 32 ? 10.969 14.906 5.66 1 94.12 32 GLU B N 1
ATOM 876 C CA . GLU B 1 32 ? 12.117 15.797 5.742 1 94.12 32 GLU B CA 1
ATOM 877 C C . GLU B 1 32 ? 13.43 15.016 5.77 1 94.12 32 GLU B C 1
ATOM 879 O O . GLU B 1 32 ? 14.477 15.531 5.359 1 94.12 32 GLU B O 1
ATOM 884 N N . ASN B 1 33 ? 13.375 13.758 6.148 1 96.12 33 ASN B N 1
ATOM 885 C CA . ASN B 1 33 ? 14.57 12.922 6.25 1 96.12 33 ASN B CA 1
ATOM 886 C C . ASN B 1 33 ? 14.867 12.211 4.93 1 96.12 33 ASN B C 1
ATOM 888 O O . ASN B 1 33 ? 15.852 11.484 4.82 1 96.12 33 ASN B O 1
ATOM 892 N N . GLY B 1 34 ? 13.984 12.414 3.994 1 96.06 34 GLY B N 1
ATOM 893 C CA . GLY B 1 34 ? 14.172 11.773 2.699 1 96.06 34 GLY B CA 1
ATOM 894 C C . GLY B 1 34 ? 13.562 10.383 2.629 1 96.06 34 GLY B C 1
ATOM 895 O O . GLY B 1 34 ? 13.758 9.672 1.644 1 96.06 34 GLY B O 1
ATOM 896 N N . ASN B 1 35 ? 12.93 10.008 3.689 1 97.44 35 ASN B N 1
ATOM 897 C CA . ASN B 1 35 ? 12.242 8.727 3.688 1 97.44 35 ASN B CA 1
ATOM 898 C C . ASN B 1 35 ? 10.93 8.797 2.908 1 97.44 35 ASN B C 1
ATOM 900 O O . ASN B 1 35 ? 10.273 9.836 2.881 1 97.44 35 ASN B O 1
ATOM 904 N N . LYS B 1 36 ? 10.633 7.68 2.268 1 98.12 36 LYS B N 1
ATOM 905 C CA . LYS B 1 36 ? 9.484 7.676 1.368 1 98.12 36 LYS B CA 1
ATOM 906 C C . LYS B 1 36 ? 8.492 6.586 1.755 1 98.12 36 LYS B C 1
ATOM 908 O O . LYS B 1 36 ? 8.875 5.438 1.992 1 98.12 36 LYS B O 1
ATOM 913 N N . ALA B 1 37 ? 7.242 7.004 1.81 1 98.38 37 ALA B N 1
ATOM 914 C CA . ALA B 1 37 ? 6.105 6.109 2.014 1 98.38 37 ALA B CA 1
ATOM 915 C C . ALA B 1 37 ? 5.066 6.281 0.911 1 98.38 37 ALA B C 1
ATOM 917 O O . ALA B 1 37 ? 5.184 7.172 0.07 1 98.38 37 ALA B O 1
ATOM 918 N N . VAL B 1 38 ? 4.121 5.387 0.875 1 98.25 38 VAL B N 1
ATOM 919 C CA . VAL B 1 38 ? 3.086 5.418 -0.152 1 98.25 38 VAL B CA 1
ATOM 920 C C . VAL B 1 38 ? 1.708 5.402 0.504 1 98.25 38 VAL B C 1
ATOM 922 O O . VAL B 1 38 ? 1.467 4.641 1.441 1 98.25 38 VAL B O 1
ATOM 925 N N . LEU B 1 39 ? 0.913 6.312 0.005 1 98.38 39 LEU B N 1
ATOM 926 C CA . LEU B 1 39 ? -0.487 6.363 0.412 1 98.38 39 LEU B CA 1
ATOM 927 C C . LEU B 1 39 ? -1.384 5.73 -0.646 1 98.38 39 LEU B C 1
ATOM 929 O O . LEU B 1 39 ? -1.354 6.129 -1.812 1 98.38 39 LEU B O 1
ATOM 933 N N . ILE B 1 40 ? -2.17 4.715 -0.239 1 97.38 40 ILE B N 1
ATOM 934 C CA . ILE B 1 40 ? -3.047 3.986 -1.15 1 97.38 40 ILE B CA 1
ATOM 935 C C . ILE B 1 40 ? -4.402 3.754 -0.486 1 97.38 40 ILE B C 1
ATOM 937 O O . ILE B 1 40 ? -4.508 3.76 0.743 1 97.38 40 ILE B O 1
ATOM 941 N N . SER B 1 41 ? -5.445 3.555 -1.303 1 97.62 41 SER B N 1
ATOM 942 C CA . SER B 1 41 ? -6.762 3.287 -0.732 1 97.62 41 SER B CA 1
ATOM 943 C C . SER B 1 41 ? -6.762 1.991 0.072 1 97.62 41 SER B C 1
ATOM 945 O O . SER B 1 41 ? -6.117 1.014 -0.315 1 97.62 41 SER B O 1
ATOM 947 N N . LEU B 1 42 ? -7.512 1.989 1.171 1 96.69 42 LEU B N 1
ATOM 948 C CA . LEU B 1 42 ? -7.617 0.782 1.982 1 96.69 42 LEU B CA 1
ATOM 949 C C . LEU B 1 42 ? -8.18 -0.376 1.162 1 96.69 42 LEU B C 1
ATOM 951 O O . LEU B 1 42 ? -7.727 -1.517 1.305 1 96.69 42 LEU B O 1
ATOM 955 N N . ASN B 1 43 ? -9.133 -0.111 0.353 1 95 43 ASN B N 1
ATOM 956 C CA . ASN B 1 43 ? -9.734 -1.147 -0.479 1 95 43 ASN B CA 1
ATOM 957 C C . ASN B 1 43 ? -8.703 -1.81 -1.386 1 95 43 ASN B C 1
ATOM 959 O O . ASN B 1 43 ? -8.68 -3.035 -1.519 1 95 43 ASN B O 1
ATOM 963 N N . GLU B 1 44 ? -7.867 -1.013 -2.006 1 92.06 44 GLU B N 1
ATOM 964 C CA . GLU B 1 44 ? -6.816 -1.546 -2.865 1 92.06 44 GLU B CA 1
ATOM 965 C C . GLU B 1 44 ? -5.812 -2.373 -2.064 1 92.06 44 GLU B C 1
ATOM 967 O O . GLU B 1 44 ? -5.418 -3.461 -2.49 1 92.06 44 GLU B O 1
ATOM 972 N N . PHE B 1 45 ? -5.453 -1.84 -0.948 1 94.19 45 PHE B N 1
ATOM 973 C CA . PHE B 1 45 ? -4.516 -2.547 -0.084 1 94.19 45 PHE B CA 1
ATOM 974 C C . PHE B 1 45 ? -5.09 -3.889 0.356 1 94.19 45 PHE B C 1
ATOM 976 O O . PHE B 1 45 ? -4.395 -4.906 0.323 1 94.19 45 PHE B O 1
ATOM 983 N N . SER B 1 46 ? -6.348 -3.961 0.719 1 93.94 46 SER B N 1
ATOM 984 C CA . SER B 1 46 ? -7.027 -5.176 1.16 1 93.94 46 SER B CA 1
ATOM 985 C C . SER B 1 46 ? -7.125 -6.195 0.032 1 93.94 46 SER B C 1
ATOM 987 O O . SER B 1 46 ? -6.961 -7.398 0.259 1 93.94 46 SER B O 1
ATOM 989 N N . ALA B 1 47 ? -7.422 -5.699 -1.151 1 90 47 ALA B N 1
ATOM 990 C CA . ALA B 1 47 ? -7.48 -6.578 -2.318 1 90 47 ALA B CA 1
ATOM 991 C C . ALA B 1 47 ? -6.129 -7.234 -2.578 1 90 47 ALA B C 1
ATOM 993 O O . ALA B 1 47 ? -6.059 -8.43 -2.883 1 90 47 ALA B O 1
ATOM 994 N N . TRP B 1 48 ? -5.113 -6.406 -2.369 1 86.19 48 TRP B N 1
ATOM 995 C CA . TRP B 1 48 ? -3.758 -6.914 -2.551 1 86.19 48 TRP B CA 1
ATOM 996 C C . TRP B 1 48 ? -3.42 -7.957 -1.487 1 86.19 48 TRP B C 1
ATOM 998 O O . TRP B 1 48 ? -2.863 -9.016 -1.799 1 86.19 48 TRP B O 1
ATOM 1008 N N . GLN B 1 49 ? -3.709 -7.695 -0.289 1 88.94 49 GLN B N 1
ATOM 1009 C CA . GLN B 1 49 ? -3.459 -8.625 0.805 1 88.94 49 GLN B CA 1
ATOM 1010 C C . GLN B 1 49 ? -4.176 -9.953 0.573 1 88.94 49 GLN B C 1
ATOM 1012 O O . GLN B 1 49 ? -3.615 -11.023 0.826 1 88.94 49 GLN B O 1
ATOM 1017 N N . GLU B 1 50 ? -5.367 -9.906 0.109 1 88.69 50 GLU B N 1
ATOM 1018 C CA . GLU B 1 50 ? -6.145 -11.102 -0.203 1 88.69 50 GLU B CA 1
ATOM 1019 C C . GLU B 1 50 ? -5.48 -11.922 -1.308 1 88.69 50 GLU B C 1
ATOM 1021 O O . GLU B 1 50 ? -5.414 -13.148 -1.225 1 88.69 50 GLU B O 1
ATOM 1026 N N . THR B 1 51 ? -5.023 -11.133 -2.277 1 85.44 51 THR B N 1
ATOM 1027 C CA . THR B 1 51 ? -4.34 -11.797 -3.385 1 85.44 51 THR B CA 1
ATOM 1028 C C . THR B 1 51 ? -3.096 -12.531 -2.891 1 85.44 51 THR B C 1
ATOM 1030 O O . THR B 1 51 ? -2.877 -13.695 -3.238 1 85.44 51 THR B O 1
ATOM 1033 N N . MET B 1 52 ? -2.371 -11.914 -2.055 1 84 52 MET B N 1
ATOM 1034 C CA . MET B 1 52 ? -1.155 -12.523 -1.526 1 84 52 MET B CA 1
ATOM 1035 C C . MET B 1 52 ? -1.484 -13.742 -0.669 1 84 52 MET B C 1
ATOM 1037 O O . MET B 1 52 ? -0.784 -14.758 -0.725 1 84 52 MET B O 1
ATOM 1041 N N . TYR B 1 53 ? -2.516 -13.586 0.076 1 84.44 53 TYR B N 1
ATOM 1042 C CA . TYR B 1 53 ? -2.959 -14.688 0.917 1 84.44 53 TYR B CA 1
ATOM 1043 C C . TYR B 1 53 ? -3.371 -15.891 0.07 1 84.44 53 TYR B C 1
ATOM 1045 O O . TYR B 1 53 ? -2.988 -17.016 0.36 1 84.44 53 TYR B O 1
ATOM 1053 N N . LEU B 1 54 ? -4.129 -15.617 -0.951 1 84.5 54 LEU B N 1
ATOM 1054 C CA . LEU B 1 54 ? -4.621 -16.656 -1.846 1 84.5 54 LEU B CA 1
ATOM 1055 C C . LEU B 1 54 ? -3.465 -17.328 -2.584 1 84.5 54 LEU B C 1
ATOM 1057 O O . LEU B 1 54 ? -3.48 -18.547 -2.799 1 84.5 54 LEU B O 1
ATOM 1061 N N . LEU B 1 55 ? -2.502 -16.547 -2.955 1 83.56 55 LEU B N 1
ATOM 1062 C CA . LEU B 1 55 ? -1.344 -17.062 -3.676 1 83.56 55 LEU B CA 1
ATOM 1063 C C . LEU B 1 55 ? -0.486 -17.938 -2.771 1 83.56 55 LEU B C 1
ATOM 1065 O O . LEU B 1 55 ? 0.218 -18.828 -3.25 1 83.56 55 LEU B O 1
ATOM 1069 N N . SER B 1 56 ? -0.459 -17.641 -1.534 1 81.69 56 SER B N 1
ATOM 1070 C CA . SER B 1 56 ? 0.332 -18.391 -0.564 1 81.69 56 SER B CA 1
ATOM 1071 C C . SER B 1 56 ? -0.304 -19.75 -0.26 1 81.69 56 SER B C 1
ATOM 1073 O O . SER B 1 56 ? 0.361 -20.641 0.254 1 81.69 56 SER B O 1
ATOM 1075 N N . ASN B 1 57 ? -1.629 -19.844 -0.499 1 79.5 57 ASN B N 1
ATOM 1076 C CA . ASN B 1 57 ? -2.359 -21.094 -0.301 1 79.5 57 ASN B CA 1
ATOM 1077 C C . ASN B 1 57 ? -2.256 -22 -1.5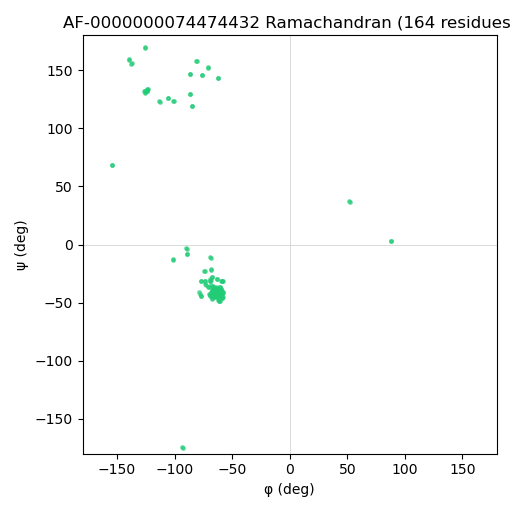22 1 79.5 57 ASN B C 1
ATOM 1079 O O . ASN B 1 57 ? -2.68 -21.625 -2.617 1 79.5 57 ASN B O 1
ATOM 1083 N N . PRO B 1 58 ? -1.703 -23.172 -1.355 1 75.5 58 PRO B N 1
ATOM 1084 C CA . PRO B 1 58 ? -1.44 -24.047 -2.506 1 75.5 58 PRO B CA 1
ATOM 1085 C C . PRO B 1 58 ? -2.717 -24.469 -3.227 1 75.5 58 PRO B C 1
ATOM 1087 O O . PRO B 1 58 ? -2.691 -24.719 -4.434 1 75.5 58 PRO B O 1
ATOM 1090 N N . VAL B 1 59 ? -3.756 -24.547 -2.471 1 75.81 59 VAL B N 1
ATOM 1091 C CA . VAL B 1 59 ? -4.996 -25.031 -3.072 1 75.81 59 VAL B CA 1
ATOM 1092 C C . VAL B 1 59 ? -5.574 -23.969 -3.994 1 75.81 59 VAL B C 1
ATOM 1094 O O . VAL B 1 59 ? -6.062 -24.266 -5.082 1 75.81 59 VAL B O 1
ATOM 1097 N N . ASN B 1 60 ? -5.43 -22.75 -3.68 1 77.19 60 ASN B N 1
ATOM 1098 C CA . ASN B 1 60 ? -6.109 -21.656 -4.375 1 77.19 60 ASN B CA 1
ATOM 1099 C C . ASN B 1 60 ? -5.18 -20.953 -5.352 1 77.19 60 ASN B C 1
ATOM 1101 O O . ASN B 1 60 ? -5.637 -20.25 -6.254 1 77.19 60 ASN B O 1
ATOM 1105 N N . SER B 1 61 ? -3.986 -21.172 -5.293 1 80.06 61 SER B N 1
ATOM 1106 C CA . SER B 1 61 ? -3.002 -20.344 -5.969 1 80.06 61 SER B CA 1
ATOM 1107 C C . SER B 1 61 ? -3.066 -20.516 -7.48 1 80.06 61 SER B C 1
ATOM 1109 O O . SER B 1 61 ? -2.961 -19.547 -8.234 1 80.06 61 SER B O 1
ATOM 1111 N N . GLY B 1 62 ? -3.305 -21.625 -7.953 1 75 62 GLY B N 1
ATOM 1112 C CA . GLY B 1 62 ? -3.342 -21.875 -9.383 1 75 62 GLY B CA 1
ATOM 1113 C C . GLY B 1 62 ? -4.418 -21.094 -10.102 1 75 62 GLY B C 1
ATOM 1114 O O . GLY B 1 62 ? -4.148 -20.438 -11.117 1 75 62 GLY B O 1
ATOM 1115 N N . ARG B 1 63 ? -5.559 -21.125 -9.594 1 77.94 63 ARG B N 1
ATOM 1116 C CA . ARG B 1 63 ? -6.684 -20.422 -10.195 1 77.94 63 ARG B CA 1
ATOM 1117 C C . ARG B 1 63 ? -6.469 -18.922 -10.172 1 77.94 63 ARG B C 1
ATOM 1119 O O . ARG B 1 63 ? -6.781 -18.219 -11.133 1 77.94 63 ARG B O 1
ATOM 1126 N N . LEU B 1 64 ? -5.949 -18.453 -9.117 1 80.25 64 LEU B N 1
ATOM 1127 C CA . LEU B 1 64 ? -5.727 -17.016 -8.945 1 80.25 64 LEU B CA 1
ATOM 1128 C C . LEU B 1 64 ? -4.684 -16.5 -9.93 1 80.25 64 LEU B C 1
ATOM 1130 O O . LEU B 1 64 ? -4.848 -15.43 -10.516 1 80.25 64 LEU B O 1
ATOM 1134 N N . ILE B 1 65 ? -3.785 -17.312 -10.133 1 77.38 65 ILE B N 1
ATOM 1135 C CA . ILE B 1 65 ? -2.717 -16.938 -11.055 1 77.38 65 ILE B CA 1
ATOM 1136 C C . ILE B 1 65 ? -3.271 -16.828 -12.469 1 77.38 65 ILE B C 1
ATOM 1138 O O . ILE B 1 65 ? -2.971 -15.867 -13.188 1 77.38 65 ILE B O 1
ATOM 1142 N N . ALA B 1 66 ? -4.047 -17.781 -12.789 1 78.38 66 ALA B N 1
ATOM 1143 C CA . ALA B 1 66 ? -4.668 -17.766 -14.109 1 78.38 66 ALA B CA 1
ATOM 1144 C C . ALA B 1 66 ? -5.527 -16.516 -14.289 1 78.38 66 ALA B C 1
ATOM 1146 O O . ALA B 1 66 ? -5.539 -15.906 -15.367 1 78.38 66 ALA B O 1
ATOM 1147 N N . SER B 1 67 ? -6.164 -16.172 -13.258 1 81.94 67 SER B N 1
ATOM 1148 C CA . SER B 1 67 ? -7.023 -14.992 -13.305 1 81.94 67 SER B CA 1
ATOM 1149 C C . SER B 1 67 ? -6.203 -13.719 -13.477 1 81.94 67 SER B C 1
ATOM 1151 O O . SER B 1 67 ? -6.586 -12.828 -14.234 1 81.94 67 SER B O 1
ATOM 1153 N N . ILE B 1 68 ? -5.121 -13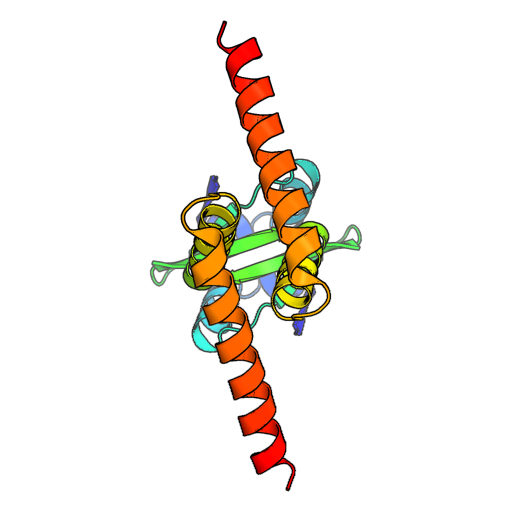.664 -12.82 1 78.94 68 ILE B N 1
ATOM 1154 C CA . ILE B 1 68 ? -4.238 -12.508 -12.875 1 78.94 68 ILE B CA 1
ATOM 1155 C C . ILE B 1 68 ? -3.631 -12.383 -14.266 1 78.94 68 ILE B C 1
ATOM 1157 O O . ILE B 1 68 ? -3.594 -11.297 -14.844 1 78.94 68 ILE B O 1
ATOM 1161 N N . GLN B 1 69 ? -3.256 -13.469 -14.812 1 79.12 69 GLN B N 1
ATOM 1162 C CA . GLN B 1 69 ? -2.666 -13.492 -16.141 1 79.12 69 GLN B CA 1
ATOM 1163 C C . GLN B 1 69 ? -3.688 -13.094 -17.203 1 79.12 69 GLN B C 1
ATOM 1165 O O . GLN B 1 69 ? -3.361 -12.367 -18.141 1 79.12 69 GLN B O 1
ATOM 1170 N N . SER B 1 70 ? -4.836 -13.547 -17.016 1 80.38 70 SER B N 1
ATOM 1171 C CA . SER B 1 70 ? -5.906 -13.219 -17.953 1 80.38 70 SER B CA 1
ATOM 1172 C C . SER B 1 70 ? -6.238 -11.734 -17.906 1 80.38 70 SER B C 1
ATOM 1174 O O . SER B 1 70 ? -6.418 -11.102 -18.938 1 80.38 70 SER B O 1
ATOM 1176 N N . ALA B 1 71 ? -6.336 -11.273 -16.719 1 76.44 71 ALA B N 1
ATOM 1177 C CA . ALA B 1 71 ? -6.645 -9.852 -16.547 1 76.44 71 ALA B CA 1
ATOM 1178 C C . ALA B 1 71 ? -5.566 -8.977 -17.188 1 76.44 71 ALA B C 1
ATOM 1180 O O . ALA B 1 71 ? -5.879 -7.977 -17.828 1 76.44 71 ALA B O 1
ATOM 1181 N N . GLU B 1 72 ? -4.359 -9.32 -17 1 74.94 72 GLU B N 1
ATOM 1182 C CA . GLU B 1 72 ? -3.25 -8.539 -17.531 1 74.94 72 GLU B CA 1
ATOM 1183 C C . GLU B 1 72 ? -3.178 -8.656 -19.062 1 74.94 72 GLU B C 1
ATOM 1185 O O . GLU B 1 72 ? -2.852 -7.684 -19.75 1 74.94 72 GLU B O 1
ATOM 1190 N N . SER B 1 73 ? -3.369 -9.805 -19.453 1 74.31 73 SER B N 1
ATOM 1191 C CA . SER B 1 73 ? -3.41 -10.008 -20.891 1 74.31 73 SER B CA 1
ATOM 1192 C C . SER B 1 73 ? -4.543 -9.219 -21.531 1 74.31 73 SER B C 1
ATOM 1194 O O . SER B 1 73 ? -4.383 -8.664 -22.625 1 74.31 73 SER B O 1
ATOM 1196 N N . GLY B 1 74 ? -5.582 -9.234 -20.828 1 69.06 74 GLY B N 1
ATOM 1197 C CA . GLY B 1 74 ? -6.699 -8.445 -21.312 1 69.06 74 GLY B CA 1
ATOM 1198 C C . GLY B 1 74 ? -6.41 -6.953 -21.344 1 69.06 74 GLY B C 1
ATOM 1199 O O . GLY B 1 74 ? -6.805 -6.258 -22.281 1 69.06 74 GLY B O 1
ATOM 1200 N N . LYS B 1 75 ? -5.738 -6.562 -20.344 1 66.38 75 LYS B N 1
ATOM 1201 C CA . LYS B 1 75 ? -5.355 -5.152 -20.312 1 66.38 75 LYS B CA 1
ATOM 1202 C C . LYS B 1 75 ? -4.398 -4.816 -21.453 1 66.38 75 LYS B C 1
ATOM 1204 O O . LYS B 1 75 ? -4.508 -3.754 -22.062 1 66.38 75 LYS B O 1
ATOM 1209 N N . VAL B 1 76 ? -3.443 -5.734 -21.703 1 64.12 76 VAL B N 1
ATOM 1210 C CA . VAL B 1 76 ? -2.502 -5.559 -22.797 1 64.12 76 VAL B CA 1
ATOM 1211 C C . VAL B 1 76 ? -3.26 -5.527 -24.125 1 64.12 76 VAL B C 1
ATOM 1213 O O . VAL B 1 76 ? -2.979 -4.695 -24.984 1 64.12 76 VAL B O 1
ATOM 1216 N N . PHE B 1 77 ? -4.188 -6.383 -24.156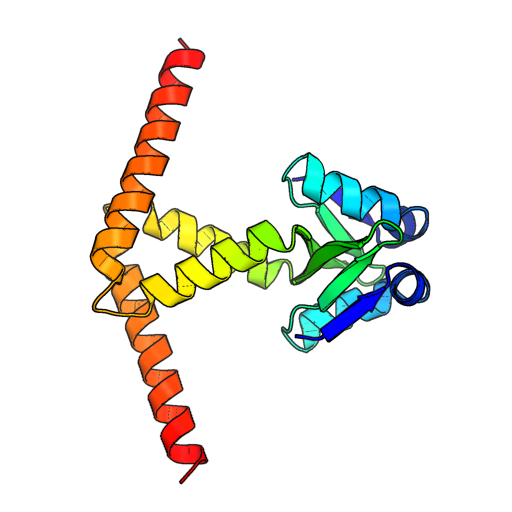 1 65.19 77 PHE B N 1
ATOM 1217 C CA . PHE B 1 77 ? -5 -6.438 -25.375 1 65.19 77 PHE B CA 1
ATOM 1218 C C . PHE B 1 77 ? -5.805 -5.152 -25.547 1 65.19 77 PHE B C 1
ATOM 1220 O O . PHE B 1 77 ? -5.895 -4.609 -26.641 1 65.19 77 PHE B O 1
ATOM 1227 N N . GLU B 1 78 ? -6.375 -4.695 -24.547 1 63.69 78 GLU B N 1
ATOM 1228 C CA . GLU B 1 78 ? -7.164 -3.465 -24.594 1 63.69 78 GLU B CA 1
ATOM 1229 C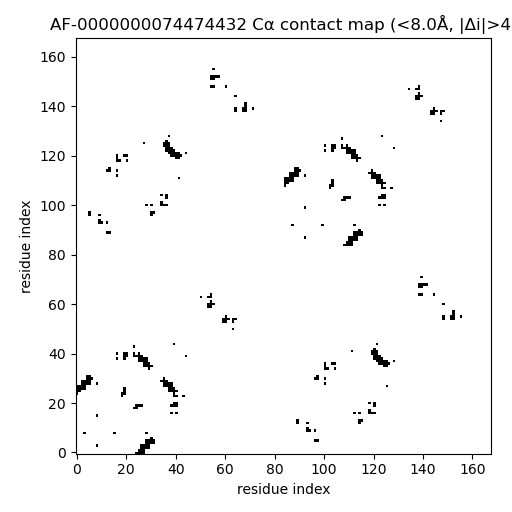 C . GLU B 1 78 ? -6.285 -2.262 -24.922 1 63.69 78 GLU B C 1
ATOM 1231 O O . GLU B 1 78 ? -6.684 -1.389 -25.688 1 63.69 78 GLU B O 1
ATOM 1236 N N . LYS B 1 79 ? -5.176 -2.188 -24.344 1 64.19 79 LYS B N 1
ATOM 1237 C CA . LYS B 1 79 ? -4.238 -1.1 -24.609 1 64.19 79 LYS B CA 1
ATOM 1238 C C . LYS B 1 79 ? -3.773 -1.114 -26.062 1 64.19 79 LYS B C 1
ATOM 1240 O O . LYS B 1 79 ? -3.602 -0.059 -26.672 1 64.19 79 LYS B O 1
ATOM 1245 N N . SER B 1 80 ? -3.457 -2.223 -26.609 1 69.12 80 SER B N 1
ATOM 1246 C CA . SER B 1 80 ? -3.053 -2.41 -28 1 69.12 80 SER B CA 1
ATOM 1247 C C . SER B 1 80 ? -4.137 -1.938 -28.953 1 69.12 80 SER B C 1
ATOM 1249 O O . SER B 1 80 ? -3.838 -1.37 -30.016 1 69.12 80 SER B O 1
ATOM 1251 N N . LEU B 1 81 ? -5.312 -2.021 -28.609 1 70.38 81 LEU B N 1
ATOM 1252 C CA . LEU B 1 81 ? -6.426 -1.598 -29.453 1 70.38 81 LEU B CA 1
ATOM 1253 C C . LEU B 1 81 ? -6.57 -0.08 -29.438 1 70.38 81 LEU B C 1
ATOM 1255 O O . LEU B 1 81 ? -7.008 0.516 -30.422 1 70.38 81 LEU B O 1
ATOM 1259 N N . ILE B 1 82 ? -6.211 0.513 -28.312 1 66.5 82 ILE B N 1
ATOM 1260 C CA . ILE B 1 82 ? -6.344 1.962 -28.203 1 66.5 82 ILE B CA 1
ATOM 1261 C C . ILE B 1 82 ? -5.188 2.639 -28.953 1 66.5 82 ILE B C 1
ATOM 1263 O O . ILE B 1 82 ? -5.352 3.73 -29.5 1 66.5 82 ILE B O 1
ATOM 1267 N N . GLU B 1 83 ? -3.98 2.139 -28.812 1 61.16 83 GLU B N 1
ATOM 1268 C CA . GLU B 1 83 ? -2.826 2.723 -29.5 1 61.16 83 GLU B CA 1
ATOM 1269 C C . GLU B 1 83 ? -2.908 2.516 -31 1 61.16 83 GLU B C 1
ATOM 1271 O O . GLU B 1 83 ? -2.203 3.18 -31.766 1 61.16 83 GLU B O 1
ATOM 1276 N N . GLU B 1 84 ? -3.791 1.697 -31.453 1 51.56 84 GLU B N 1
ATOM 1277 C CA . GLU B 1 84 ? -4.027 1.629 -32.906 1 51.56 84 GLU B CA 1
ATOM 1278 C C . GLU B 1 84 ? -5.102 2.627 -33.312 1 51.56 84 GLU B C 1
ATOM 1280 O O . GLU B 1 84 ? -6.055 2.875 -32.594 1 51.56 84 GLU B O 1
#

Secondary structure (DSSP, 8-state):
-EEEEHHHHHTTHHHHHHHHHHTT--EEEE-TTS-EEEEEEHHHHHHHHHHHHHHHSHHHHHHHHHHHHHHHHHHHHHHHHHH-/-EEEEHHHHHTTHHHHHHHHHHTT--EEEE-TTS-EEEEEEHHHHHHHHHHHHHHHSHHHHHHHHHHHHHHHHHHHHHHHHHH-

Nearest PDB structures (foldseek):
  2a6q-assembly1_A  TM=7.673E-01  e=2.385E-07  Escherichia coli
  2a6q-assembly3_D  TM=9.157E-01  e=5.627E-05  Escherichia coli
  7bwf-assembly1_D  TM=7.923E-01  e=3.043E-05  Staphylococcus aureus
  6l8f-assembly1_A  TM=7.765E-01  e=2.842E-05  Staphylococcus aureus subsp. aureus NCTC 8325
  6l8e-assembly1_B  TM=9.383E-01  e=1.216E-03  Staphylococcus aureus subsp. aureus NCTC 8325

Foldseek 3Di:
DAEDEPVVCVVPVVVVLVVQVVVVHKYWYAYPVRDIDIDHHPVVVVVVVVLVVQCVDPVRNVVSVVVVVVVVVVVVVVVVVVVD/DAEDEPVVCVVPVVVVLVVQVVVVHKYWYAYPVRDIDIDHHPVVVVVVVVLVVQCVDPVRNVVSVVVVVVVVVVVVVVVVVVVD

Organism: NCBI:txid1188229

pLDDT: mean 86.93, std 11.68, range [51.28, 98.38]

Solvent-accessible surface area (backbone atoms only — not comparable to full-atom values): 8735 Å² total; per-residue (Å²): 125,50,75,44,40,36,75,65,39,48,78,42,45,49,59,49,47,50,47,18,51,75,66,70,44,49,34,35,37,32,32,94,86,69,49,54,22,30,38,31,25,38,68,58,53,50,54,49,52,50,49,54,53,39,44,41,33,79,86,48,21,63,62,52,40,52,51,44,28,50,51,49,49,47,49,51,51,52,50,56,58,64,78,92,127,51,76,46,40,35,74,64,38,49,77,43,46,49,59,48,49,50,47,18,50,74,66,70,42,51,36,35,36,32,30,94,85,68,49,54,22,31,38,31,25,39,67,58,52,50,53,48,52,50,49,53,52,39,42,42,34,80,86,49,21,64,63,53,39,54,51,44,28,49,54,48,49,48,49,51,51,53,50,56,58,63,78,93